Protein AF-A0A5C8MBR9-F1 (afdb_monomer_lite)

pLDDT: mean 73.55, std 16.8, range [34.94, 89.5]

Foldseek 3Di:
DDDPDDDDPVRVLLLVLVPWDWDDDDPDTDTHRPPPPPPPDPDPPPDDDDDDDDPLDDDPDPVSVVVSVSNVDSDSPDDD

Radius of gyration: 16.85 Å; chains: 1; bounding box: 41×21×45 Å

Sequence (80 aa):
MYANQKFTDVDALFKITSGYIAIFSNDNILLFQAAEVKATTLSDAKVEATIQGPQTAFSEHIETNINLIRFRYRNSSLRV

Secondary structure (DSSP, 8-state):
----PPPPHHHHHHHHHTTPEEEEETTEEEEE------------------SS--TTS--S-HHHHHHHHHHH---TT---

Structure (mmCIF, N/CA/C/O backbone):
data_AF-A0A5C8MBR9-F1
#
_entry.id   AF-A0A5C8MBR9-F1
#
loop_
_atom_site.group_PDB
_atom_site.id
_atom_site.type_symbol
_atom_site.label_atom_id
_atom_site.label_alt_id
_atom_site.label_comp_id
_atom_site.label_asym_id
_atom_site.label_entity_id
_atom_site.label_seq_id
_atom_site.pdbx_PDB_ins_code
_atom_site.Cartn_x
_atom_site.Cartn_y
_atom_site.Cartn_z
_atom_site.occupancy
_atom_site.B_iso_or_equiv
_atom_site.auth_seq_id
_atom_site.auth_comp_id
_atom_site.auth_asym_id
_atom_site.auth_atom_id
_atom_site.pdbx_PDB_model_num
ATOM 1 N N . MET A 1 1 ? -7.749 -13.092 -17.975 1.00 34.94 1 MET A N 1
ATOM 2 C CA . MET A 1 1 ? -6.867 -12.548 -19.028 1.00 34.94 1 MET A CA 1
ATOM 3 C C . MET A 1 1 ? -6.069 -11.414 -18.396 1.00 34.94 1 MET A C 1
ATOM 5 O O . MET A 1 1 ? -6.563 -10.299 -18.339 1.00 34.94 1 MET A O 1
ATOM 9 N N . TYR A 1 2 ? -4.918 -11.709 -17.784 1.00 40.91 2 TYR A N 1
ATOM 10 C CA . TYR A 1 2 ? -4.075 -10.665 -17.193 1.00 40.91 2 TYR A CA 1
ATOM 11 C C . TYR A 1 2 ? -3.182 -10.129 -18.305 1.00 40.91 2 TYR A C 1
ATOM 13 O O . TYR A 1 2 ? -2.363 -10.860 -18.856 1.00 40.91 2 TYR A O 1
ATOM 21 N N . ALA A 1 3 ? -3.444 -8.894 -18.721 1.00 45.16 3 ALA A N 1
ATOM 22 C CA . ALA A 1 3 ? -2.681 -8.228 -19.759 1.00 45.16 3 ALA A CA 1
ATOM 23 C C . ALA A 1 3 ? -1.206 -8.135 -19.339 1.00 45.16 3 ALA A C 1
ATOM 25 O O . ALA A 1 3 ? -0.905 -7.695 -18.230 1.00 45.16 3 ALA A O 1
ATOM 26 N N . ASN A 1 4 ? -0.296 -8.518 -20.239 1.00 52.00 4 ASN A N 1
ATOM 27 C CA . ASN A 1 4 ? 1.129 -8.201 -20.141 1.00 52.00 4 ASN A CA 1
ATOM 28 C C . ASN A 1 4 ? 1.307 -6.693 -20.362 1.00 52.00 4 ASN A C 1
ATOM 30 O O . ASN A 1 4 ? 1.697 -6.247 -21.440 1.00 52.00 4 ASN A O 1
ATOM 34 N N . GLN A 1 5 ? 0.953 -5.898 -19.357 1.00 64.19 5 GLN A N 1
ATOM 35 C CA . GLN A 1 5 ? 1.201 -4.467 -19.354 1.00 64.19 5 GLN A CA 1
ATOM 36 C C . GLN A 1 5 ? 2.567 -4.222 -18.719 1.00 64.19 5 GLN A C 1
ATOM 38 O O . GLN A 1 5 ? 2.783 -4.534 -17.550 1.00 64.19 5 GLN A O 1
ATOM 43 N N . LYS A 1 6 ? 3.505 -3.686 -19.505 1.00 66.88 6 LYS A N 1
ATOM 44 C CA . LYS A 1 6 ? 4.782 -3.206 -18.974 1.00 66.88 6 LYS A CA 1
ATOM 45 C C . LYS A 1 6 ? 4.513 -1.936 -18.169 1.00 66.88 6 LYS A C 1
ATOM 47 O O . LYS A 1 6 ? 3.996 -0.966 -18.718 1.00 66.88 6 LYS A O 1
ATOM 52 N N . PHE A 1 7 ? 4.834 -1.968 -16.882 1.00 70.31 7 PHE A N 1
ATOM 53 C CA . PHE A 1 7 ? 4.764 -0.812 -15.992 1.00 70.31 7 PHE A CA 1
ATOM 54 C C . PHE A 1 7 ? 6.122 -0.118 -15.954 1.00 70.31 7 PHE A C 1
ATOM 56 O O . PHE A 1 7 ? 7.155 -0.782 -16.045 1.00 70.31 7 PHE A O 1
ATOM 63 N N . THR A 1 8 ? 6.124 1.207 -15.829 1.00 81.62 8 THR A N 1
ATOM 64 C CA . THR A 1 8 ? 7.350 1.928 -15.474 1.00 81.62 8 THR A CA 1
ATOM 65 C C . THR A 1 8 ? 7.673 1.699 -13.994 1.00 81.62 8 THR A C 1
ATOM 67 O O . THR A 1 8 ? 6.788 1.342 -13.211 1.00 81.62 8 THR A O 1
ATOM 70 N N . ASP A 1 9 ? 8.917 1.945 -13.578 1.00 81.81 9 ASP A N 1
ATOM 71 C CA . ASP A 1 9 ? 9.315 1.814 -12.166 1.00 81.81 9 ASP A CA 1
ATOM 72 C C . ASP A 1 9 ? 8.472 2.707 -11.238 1.00 81.81 9 ASP A C 1
ATOM 74 O O . ASP A 1 9 ? 8.142 2.323 -10.115 1.00 81.81 9 ASP A O 1
ATOM 78 N N . VAL A 1 10 ? 8.057 3.879 -11.732 1.00 83.88 10 VAL A N 1
ATOM 79 C CA . VAL A 1 10 ? 7.185 4.817 -11.009 1.00 83.88 10 VAL A CA 1
ATOM 80 C C . VAL A 1 10 ? 5.789 4.223 -10.806 1.00 83.88 10 VAL A C 1
ATOM 82 O O . VAL A 1 10 ? 5.232 4.306 -9.709 1.00 83.88 10 VAL A O 1
ATOM 85 N N . ASP A 1 11 ? 5.242 3.573 -11.833 1.00 86.12 11 ASP A N 1
ATOM 86 C CA . ASP A 1 11 ? 3.937 2.915 -11.746 1.00 86.12 11 ASP A CA 1
ATOM 87 C C . ASP A 1 11 ? 3.981 1.722 -10.788 1.00 86.12 11 ASP A C 1
ATOM 89 O O . ASP A 1 11 ? 3.059 1.522 -9.993 1.00 86.12 11 ASP A O 1
ATOM 93 N N . ALA A 1 12 ? 5.067 0.945 -10.825 1.00 86.69 12 ALA A N 1
ATOM 94 C CA . ALA A 1 12 ? 5.268 -0.175 -9.915 1.00 86.69 12 ALA A CA 1
ATOM 95 C C . ALA A 1 12 ? 5.340 0.298 -8.458 1.00 86.69 12 ALA A C 1
ATOM 97 O O . ALA A 1 12 ? 4.660 -0.255 -7.591 1.00 86.69 12 ALA A O 1
ATOM 98 N N . LEU A 1 13 ? 6.086 1.374 -8.200 1.00 88.56 13 LEU A N 1
ATOM 99 C CA . LEU A 1 13 ? 6.193 1.981 -6.878 1.00 88.56 13 LEU A CA 1
ATOM 100 C C . LEU A 1 13 ? 4.829 2.449 -6.354 1.00 88.56 13 LEU A C 1
ATOM 102 O O . LEU A 1 13 ? 4.468 2.145 -5.218 1.00 88.56 13 LEU A O 1
ATOM 106 N N . PHE A 1 14 ? 4.038 3.123 -7.192 1.00 88.25 14 PHE A N 1
ATOM 107 C CA . PHE A 1 14 ? 2.690 3.564 -6.830 1.00 88.25 14 PHE A CA 1
ATOM 108 C C . PHE A 1 14 ? 1.740 2.394 -6.526 1.00 88.25 14 PHE A C 1
ATOM 110 O O . PHE A 1 14 ? 0.910 2.456 -5.613 1.00 88.25 14 PHE A O 1
ATOM 117 N N . LYS A 1 15 ? 1.848 1.298 -7.282 1.00 87.12 15 LYS A N 1
ATOM 118 C CA . LYS A 1 15 ? 1.045 0.092 -7.051 1.00 87.12 15 LYS A CA 1
ATOM 119 C C . LYS A 1 15 ? 1.412 -0.574 -5.726 1.00 87.12 15 LYS A C 1
ATOM 121 O O . LYS A 1 15 ? 0.509 -0.921 -4.965 1.00 87.12 15 LYS A O 1
ATOM 126 N N . ILE A 1 16 ? 2.700 -0.683 -5.408 1.00 87.75 16 ILE A N 1
ATOM 127 C CA . ILE A 1 16 ? 3.175 -1.252 -4.138 1.00 87.75 16 ILE A CA 1
ATOM 128 C C . ILE A 1 16 ? 2.676 -0.420 -2.949 1.00 87.75 16 ILE A C 1
ATOM 130 O O . ILE A 1 16 ? 2.097 -0.975 -2.016 1.00 87.75 16 ILE A O 1
ATOM 134 N N . THR A 1 17 ? 2.797 0.914 -2.993 1.00 86.44 17 THR A N 1
ATOM 135 C CA . THR A 1 17 ? 2.283 1.788 -1.916 1.00 86.44 17 THR A CA 1
ATOM 136 C C . THR A 1 17 ? 0.757 1.767 -1.794 1.00 86.44 17 THR A C 1
ATOM 138 O O . THR A 1 17 ? 0.212 2.159 -0.763 1.00 86.44 17 THR A O 1
ATOM 141 N N . SER A 1 18 ? 0.058 1.277 -2.819 1.00 84.81 18 SER A N 1
ATOM 142 C CA . SER A 1 18 ? -1.392 1.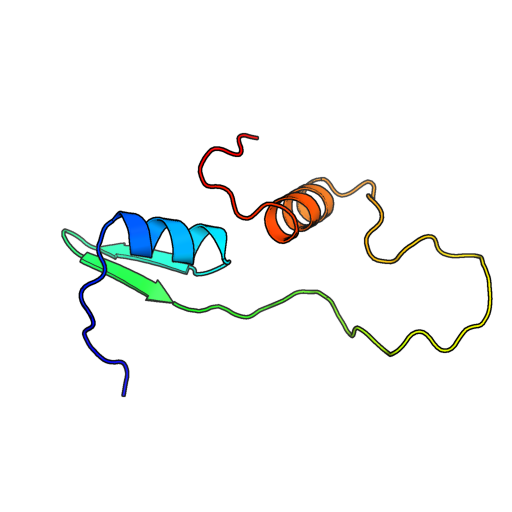078 -2.823 1.00 84.81 18 SER A CA 1
ATOM 143 C C . SER A 1 18 ? -1.829 -0.318 -2.360 1.00 84.81 18 SER A C 1
ATOM 145 O O . SER A 1 18 ? -3.020 -0.618 -2.419 1.00 84.81 18 SER A O 1
ATOM 147 N N . GLY A 1 19 ? -0.903 -1.164 -1.894 1.00 80.81 19 GLY A N 1
ATOM 148 C CA . GLY A 1 19 ? -1.209 -2.490 -1.346 1.00 80.81 19 GLY A CA 1
ATOM 149 C C . GLY A 1 19 ? -1.100 -3.647 -2.342 1.00 80.81 19 GLY A C 1
ATOM 150 O O . GLY A 1 19 ? -1.627 -4.724 -2.078 1.00 80.81 19 GLY A O 1
ATOM 151 N N . TYR A 1 20 ? -0.436 -3.456 -3.487 1.00 89.12 20 TYR A N 1
ATOM 152 C CA . TYR A 1 20 ? -0.088 -4.575 -4.367 1.00 89.12 20 TYR A CA 1
ATOM 153 C C . TYR A 1 20 ? 1.122 -5.335 -3.819 1.00 89.12 20 TYR A C 1
ATOM 155 O O . TYR A 1 20 ? 2.067 -4.742 -3.299 1.00 89.12 20 TYR A O 1
ATOM 163 N N . ILE A 1 21 ? 1.117 -6.651 -4.011 1.00 88.44 21 ILE A N 1
ATOM 164 C CA . ILE A 1 21 ? 2.277 -7.509 -3.779 1.00 88.44 21 ILE A CA 1
ATOM 165 C C . ILE A 1 21 ? 3.144 -7.482 -5.036 1.00 88.44 21 ILE A C 1
ATOM 167 O O . ILE A 1 21 ? 2.647 -7.732 -6.134 1.00 88.44 21 ILE A O 1
ATOM 171 N N . ALA A 1 22 ? 4.435 -7.205 -4.872 1.00 89.06 22 ALA A N 1
ATOM 172 C CA . ALA A 1 22 ? 5.425 -7.336 -5.933 1.00 89.06 22 ALA A CA 1
ATOM 173 C C . ALA A 1 22 ? 6.176 -8.664 -5.790 1.00 89.06 22 ALA A C 1
ATOM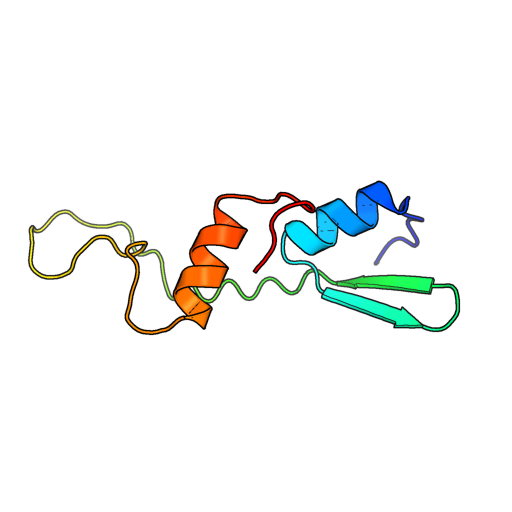 175 O O . ALA A 1 22 ? 6.741 -8.955 -4.737 1.00 89.06 22 ALA A O 1
ATOM 176 N N . ILE A 1 23 ? 6.193 -9.455 -6.859 1.00 89.50 23 ILE A N 1
ATOM 177 C CA . ILE A 1 23 ? 7.003 -10.666 -6.985 1.00 89.50 23 ILE A CA 1
ATOM 178 C C . ILE A 1 23 ? 8.122 -10.350 -7.974 1.00 89.50 23 ILE A C 1
ATOM 180 O O . ILE A 1 23 ? 7.863 -10.059 -9.142 1.00 89.50 23 ILE A O 1
ATOM 184 N N . PHE A 1 24 ?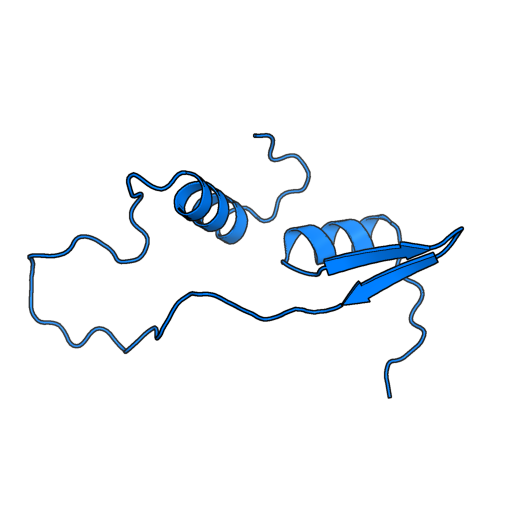 9.361 -10.399 -7.494 1.00 88.19 24 PHE A N 1
ATOM 185 C CA . PHE A 1 24 ? 10.555 -10.142 -8.293 1.00 88.19 24 PHE A CA 1
ATOM 186 C C . PHE A 1 24 ? 11.097 -11.465 -8.841 1.00 88.19 24 PHE A C 1
ATOM 188 O O . PHE A 1 24 ? 11.302 -12.413 -8.083 1.00 88.19 24 PHE A O 1
ATOM 195 N N . SER A 1 25 ? 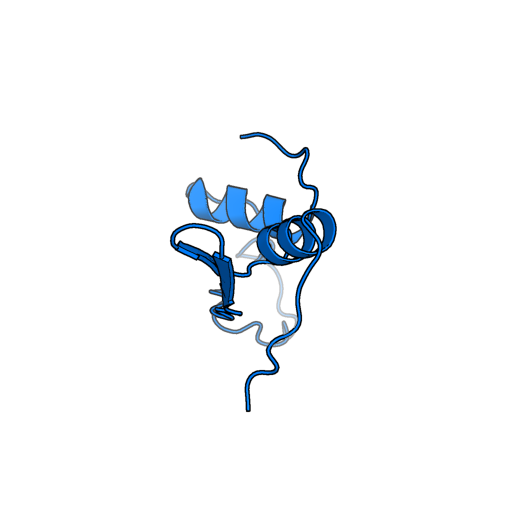11.328 -11.544 -10.152 1.00 85.25 25 SER A N 1
ATOM 196 C CA . SER A 1 25 ? 11.952 -12.702 -10.797 1.00 85.25 25 SER A CA 1
ATOM 197 C C . SER A 1 25 ? 12.846 -12.250 -11.944 1.00 85.25 25 SER A C 1
ATOM 199 O O . SER A 1 25 ? 12.350 -11.753 -12.957 1.00 85.25 25 SER A O 1
ATOM 201 N N . ASN A 1 26 ? 14.158 -12.449 -11.789 1.00 86.12 26 ASN A N 1
ATOM 202 C CA . ASN A 1 26 ? 15.182 -11.965 -12.718 1.00 86.12 26 ASN A CA 1
ATOM 203 C C . ASN A 1 26 ? 14.923 -10.489 -13.083 1.00 86.12 26 ASN A C 1
ATOM 205 O O . ASN A 1 26 ? 14.912 -9.641 -12.195 1.00 86.12 26 ASN A O 1
ATOM 209 N N . ASP A 1 27 ? 14.630 -10.209 -14.354 1.00 84.12 27 ASP A N 1
ATOM 210 C CA . ASP A 1 27 ? 14.396 -8.861 -14.889 1.00 84.12 27 ASP A CA 1
ATOM 211 C C . ASP A 1 27 ? 12.914 -8.446 -14.907 1.00 84.12 27 ASP A C 1
ATOM 213 O O . ASP A 1 27 ? 12.541 -7.464 -15.547 1.00 84.12 27 ASP A O 1
ATOM 217 N N . ASN A 1 28 ? 12.037 -9.211 -14.249 1.00 83.25 28 ASN A N 1
ATOM 218 C CA . ASN A 1 28 ? 10.598 -8.975 -14.255 1.00 83.25 28 ASN A CA 1
ATOM 219 C C . ASN A 1 28 ? 10.058 -8.713 -12.850 1.00 83.25 28 ASN A C 1
ATOM 221 O O . ASN A 1 28 ? 10.404 -9.387 -11.877 1.00 83.25 28 ASN A O 1
ATOM 225 N N . ILE A 1 29 ? 9.121 -7.770 -12.782 1.00 85.50 29 ILE A N 1
ATOM 226 C CA . ILE A 1 29 ? 8.308 -7.501 -11.600 1.00 85.50 29 ILE A CA 1
ATOM 227 C C . ILE A 1 29 ? 6.866 -7.859 -11.948 1.00 85.50 29 ILE A C 1
ATOM 229 O O . ILE A 1 29 ? 6.275 -7.292 -12.866 1.00 85.50 29 ILE A O 1
ATOM 233 N N . LEU A 1 30 ? 6.294 -8.800 -11.202 1.00 87.94 30 LEU A N 1
ATOM 234 C CA . LEU A 1 30 ? 4.881 -9.154 -11.281 1.00 87.94 30 LEU A CA 1
ATOM 235 C C . LEU A 1 30 ? 4.145 -8.463 -10.133 1.00 87.94 30 LEU A C 1
ATOM 237 O O . LEU A 1 30 ? 4.489 -8.652 -8.968 1.00 87.94 30 LEU A O 1
ATOM 241 N N . LEU A 1 31 ? 3.127 -7.668 -10.456 1.00 87.62 31 LEU A N 1
ATOM 242 C CA . LEU A 1 31 ? 2.312 -6.960 -9.470 1.00 87.62 31 LEU A CA 1
ATOM 243 C C . LEU A 1 31 ? 0.967 -7.664 -9.321 1.00 87.62 31 LEU A C 1
ATOM 245 O O . LEU A 1 31 ? 0.159 -7.690 -10.249 1.00 87.62 31 LEU A O 1
ATOM 249 N N . PHE A 1 32 ? 0.713 -8.212 -8.139 1.00 87.06 32 PHE A N 1
ATOM 250 C CA . PHE A 1 32 ? -0.534 -8.882 -7.805 1.00 87.06 32 PHE A CA 1
ATOM 251 C C . PHE A 1 32 ? -1.361 -8.026 -6.848 1.00 87.06 32 PHE A C 1
ATOM 253 O O . PHE A 1 32 ? -0.885 -7.589 -5.799 1.00 87.06 32 PHE A O 1
ATOM 260 N N . GLN A 1 33 ? -2.626 -7.799 -7.195 1.00 83.62 33 GLN A N 1
ATOM 261 C CA . GLN A 1 33 ? -3.568 -7.140 -6.300 1.00 83.62 33 GLN A CA 1
ATOM 262 C C . GLN A 1 33 ? -4.060 -8.144 -5.252 1.00 83.62 33 GLN A C 1
ATOM 264 O O . GLN A 1 33 ? -5.097 -8.779 -5.431 1.00 83.62 33 GLN A O 1
ATOM 269 N N . ALA A 1 34 ? -3.331 -8.277 -4.146 1.00 69.69 34 ALA A N 1
ATOM 270 C CA . ALA A 1 34 ? -3.820 -9.001 -2.979 1.00 69.69 34 ALA A CA 1
ATOM 271 C C . ALA A 1 34 ? -4.748 -8.083 -2.179 1.00 69.69 34 ALA A C 1
ATOM 273 O O . ALA A 1 34 ? -4.345 -7.451 -1.208 1.00 69.69 34 ALA A O 1
ATOM 274 N N . ALA A 1 35 ? -5.998 -7.957 -2.617 1.00 58.81 35 ALA A N 1
ATOM 275 C CA . ALA A 1 35 ? -7.006 -7.246 -1.844 1.00 58.81 35 ALA A CA 1
ATOM 276 C C . ALA A 1 35 ? -7.486 -8.129 -0.678 1.00 58.81 35 ALA A C 1
ATOM 278 O O . ALA A 1 35 ? -8.606 -8.623 -0.696 1.00 58.81 35 ALA A O 1
ATOM 279 N N . GLU A 1 36 ? -6.651 -8.323 0.343 1.00 58.94 36 GLU A N 1
ATOM 280 C CA . GLU A 1 36 ? -7.144 -8.684 1.674 1.00 58.94 36 GLU A CA 1
ATOM 281 C C . GLU A 1 36 ? -7.056 -7.440 2.555 1.00 58.94 36 GLU A C 1
ATOM 283 O O . GLU A 1 36 ? -6.115 -7.221 3.318 1.00 58.94 36 GLU A O 1
ATOM 288 N N . VAL A 1 37 ? -8.053 -6.568 2.408 1.00 54.09 37 VAL A N 1
ATOM 289 C CA . VAL A 1 37 ? -8.273 -5.510 3.387 1.00 54.09 37 VAL A CA 1
ATOM 290 C C . VAL A 1 37 ? -8.780 -6.213 4.644 1.00 54.09 37 VAL A C 1
ATOM 292 O O . VAL A 1 37 ? -9.970 -6.492 4.756 1.00 54.09 37 VAL A O 1
ATOM 295 N N . LYS A 1 38 ? -7.892 -6.493 5.605 1.00 49.12 38 LYS A N 1
ATOM 296 C CA . LYS A 1 38 ? -8.261 -6.925 6.967 1.00 49.12 38 LYS A CA 1
ATOM 297 C C . LYS A 1 38 ? -8.926 -5.792 7.767 1.00 49.12 38 LYS A C 1
ATOM 299 O O . LYS A 1 38 ? -8.640 -5.590 8.939 1.00 49.12 38 LYS A O 1
ATOM 304 N N . ALA A 1 39 ? -9.810 -5.029 7.133 1.00 47.97 39 ALA A N 1
ATOM 305 C CA . ALA A 1 39 ? -10.854 -4.296 7.823 1.00 47.97 39 ALA A CA 1
ATOM 306 C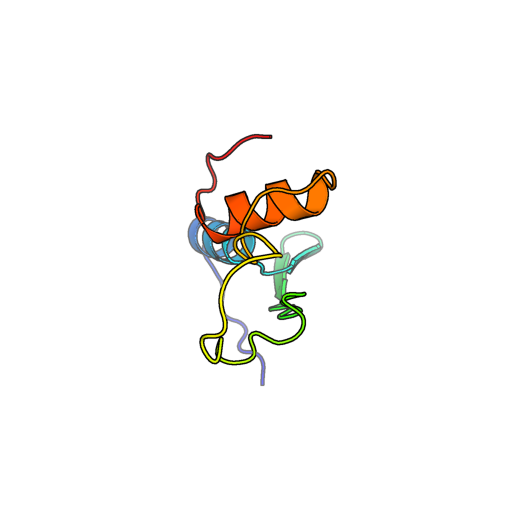 C . ALA A 1 39 ? -12.053 -5.238 7.838 1.00 47.97 39 ALA A C 1
ATOM 308 O O . ALA A 1 39 ? -12.938 -5.149 6.989 1.00 47.97 39 ALA A O 1
ATOM 309 N N . THR A 1 40 ? -12.012 -6.220 8.740 1.00 42.22 40 THR A N 1
ATOM 310 C CA . THR A 1 40 ? -13.162 -7.055 9.077 1.00 42.22 40 THR A CA 1
ATOM 311 C C . THR A 1 40 ? -14.379 -6.143 9.211 1.00 42.22 40 THR A C 1
ATOM 313 O O . THR A 1 40 ? -14.448 -5.348 10.140 1.00 42.22 40 THR A O 1
ATOM 316 N N . THR A 1 41 ? -15.279 -6.215 8.226 1.00 43.62 41 THR A N 1
ATOM 317 C CA . THR A 1 41 ? -16.612 -5.598 8.210 1.00 43.62 41 THR A CA 1
ATOM 318 C C . THR A 1 41 ? -16.665 -4.144 8.698 1.00 43.62 41 THR A C 1
ATOM 320 O O . THR A 1 41 ? -16.986 -3.877 9.854 1.00 43.62 41 THR A O 1
ATOM 323 N N . LEU A 1 42 ? -16.480 -3.190 7.782 1.00 48.03 42 LEU A N 1
ATOM 324 C CA . LEU A 1 42 ? -17.103 -1.868 7.911 1.00 48.03 42 LEU A CA 1
ATOM 325 C C . LEU A 1 42 ? -18.629 -2.056 7.821 1.00 48.03 42 LEU A C 1
ATOM 327 O O . LEU A 1 42 ? -19.226 -1.896 6.762 1.00 48.03 42 LEU A O 1
ATOM 331 N N . SER A 1 43 ? -19.250 -2.495 8.916 1.00 42.84 43 SER A N 1
ATOM 332 C CA . SER A 1 43 ? -20.690 -2.351 9.106 1.00 42.84 43 SER A CA 1
ATOM 333 C C . SER A 1 43 ? -20.962 -0.863 9.251 1.00 42.84 43 SER A C 1
ATOM 335 O O . SER A 1 43 ? -20.298 -0.209 10.059 1.00 42.84 43 SER A O 1
ATOM 337 N N . ASP A 1 44 ? -21.928 -0.338 8.497 1.00 42.06 44 ASP A N 1
ATOM 338 C CA . ASP A 1 44 ? -22.424 1.021 8.691 1.00 42.06 44 ASP A CA 1
ATOM 339 C C . ASP A 1 44 ? -22.673 1.236 10.182 1.00 42.06 44 ASP A C 1
ATOM 341 O O . ASP A 1 44 ? -23.421 0.488 10.824 1.00 42.06 44 ASP A O 1
ATOM 345 N N . ALA A 1 45 ? -21.971 2.217 10.746 1.00 47.91 45 ALA A N 1
ATOM 346 C CA . ALA A 1 45 ? -22.082 2.571 12.144 1.00 47.91 45 ALA A CA 1
ATOM 347 C C . ALA A 1 45 ? -23.480 3.154 12.366 1.00 47.91 45 ALA A C 1
ATOM 349 O O . ALA A 1 45 ? -23.710 4.356 12.227 1.00 47.91 45 ALA A O 1
ATOM 350 N N . LYS A 1 46 ? -24.442 2.283 12.684 1.00 46.38 46 LYS A N 1
ATOM 351 C CA . LYS A 1 46 ? -25.715 2.707 13.246 1.00 46.38 46 LYS A CA 1
ATOM 352 C C . LYS A 1 46 ? -25.397 3.302 14.609 1.00 46.38 46 LYS A C 1
ATOM 354 O O . LYS A 1 46 ? -24.939 2.612 15.512 1.00 46.38 46 LYS A O 1
ATOM 359 N N . VAL A 1 47 ? -25.562 4.615 14.667 1.00 53.97 47 VAL A N 1
ATOM 360 C CA . VAL A 1 47 ? -25.328 5.484 15.811 1.00 53.97 47 VAL A CA 1
ATOM 361 C C . VAL A 1 47 ? -25.995 4.908 17.058 1.00 53.97 47 VAL A C 1
ATOM 363 O O . VAL A 1 47 ? -27.193 5.081 17.233 1.00 53.97 47 VAL A O 1
ATOM 366 N N . GLU A 1 48 ? -25.209 4.288 17.933 1.00 48.44 48 GLU A N 1
ATOM 367 C CA . GLU A 1 48 ? -25.434 4.317 19.376 1.00 48.44 48 GLU A CA 1
ATOM 368 C C . GLU A 1 48 ? -24.087 4.528 20.073 1.00 48.44 48 GLU A C 1
ATOM 370 O O . GLU A 1 48 ? -23.061 3.943 19.724 1.00 48.44 48 GLU A O 1
ATOM 375 N N . ALA A 1 49 ? -24.077 5.506 20.968 1.00 52.78 49 ALA A N 1
ATOM 376 C CA . ALA A 1 49 ? -22.893 6.227 21.387 1.00 52.78 49 ALA A CA 1
ATOM 377 C C . ALA A 1 49 ? -22.025 5.457 22.404 1.00 52.78 49 ALA A C 1
ATOM 379 O O . ALA A 1 49 ? -22.516 4.954 23.408 1.00 52.78 49 ALA A O 1
ATOM 380 N N . THR A 1 50 ? -20.709 5.513 22.170 1.00 51.66 50 THR A N 1
ATOM 381 C CA . THR A 1 50 ? -19.655 5.677 23.190 1.00 51.66 50 THR A CA 1
ATOM 382 C C . THR A 1 50 ? -19.425 4.529 24.181 1.00 51.66 50 THR A C 1
ATOM 384 O O . THR A 1 50 ? -19.818 4.636 25.334 1.00 51.66 50 THR A O 1
ATOM 387 N N . ILE A 1 51 ? -18.639 3.517 23.779 1.00 58.19 51 ILE A N 1
ATOM 388 C CA . ILE A 1 51 ? -17.663 2.835 24.672 1.00 58.19 51 ILE A CA 1
ATOM 389 C C . ILE A 1 51 ? -16.365 2.494 23.919 1.00 58.19 51 ILE A C 1
ATOM 391 O O . ILE A 1 51 ? -15.282 2.618 24.484 1.00 58.19 51 ILE A O 1
ATOM 395 N N . GLN A 1 52 ? -16.431 2.122 22.638 1.00 51.78 52 GLN A N 1
ATOM 396 C CA . GLN A 1 52 ? -15.232 1.866 21.834 1.00 51.78 52 GLN A CA 1
ATOM 397 C C . GLN A 1 52 ? -14.876 3.094 20.995 1.00 51.78 52 GLN A C 1
ATOM 399 O O . GLN A 1 52 ? -15.741 3.679 20.343 1.00 51.78 52 GLN A O 1
ATOM 404 N N . GLY A 1 53 ? -13.611 3.520 21.062 1.00 58.31 53 GLY A N 1
ATOM 405 C CA . GLY A 1 53 ? -13.091 4.643 20.282 1.00 58.31 53 GLY A CA 1
ATOM 406 C C . GLY A 1 53 ? -13.228 4.431 18.766 1.00 58.31 53 GLY A C 1
ATOM 407 O O . GLY A 1 53 ? -13.700 3.384 18.320 1.00 58.31 53 GLY A O 1
ATOM 408 N N . PRO A 1 54 ? -12.819 5.416 17.945 1.00 66.94 54 PRO A N 1
ATOM 409 C CA . PRO A 1 54 ? -12.889 5.297 16.492 1.00 66.94 54 PRO A CA 1
ATOM 410 C C . PRO A 1 54 ? -12.273 3.976 16.014 1.00 66.94 54 PRO A C 1
ATOM 412 O O . PRO A 1 54 ? -11.166 3.642 16.424 1.00 66.94 54 PRO A O 1
ATOM 415 N N . GLN A 1 55 ? -12.935 3.246 15.111 1.00 65.06 55 GLN A N 1
ATOM 416 C CA . GLN A 1 55 ? -12.412 1.966 14.592 1.00 65.06 55 GLN A CA 1
ATOM 417 C C . GLN A 1 55 ? -11.069 2.106 13.847 1.00 65.06 55 GLN A C 1
ATOM 419 O O . GLN A 1 55 ? -10.384 1.122 13.595 1.00 65.06 55 GLN A O 1
ATOM 424 N N . THR A 1 56 ? -10.677 3.336 13.502 1.00 68.69 56 THR A N 1
ATOM 425 C CA . THR A 1 56 ? -9.373 3.683 12.916 1.00 68.69 56 THR A CA 1
ATOM 426 C C . THR A 1 56 ? -8.439 4.378 13.911 1.00 68.69 56 THR A C 1
ATOM 428 O O . THR A 1 56 ? -7.523 5.093 13.494 1.00 68.69 56 THR A O 1
ATOM 431 N N . ALA A 1 57 ? -8.723 4.291 15.210 1.00 79.94 57 ALA A N 1
ATOM 432 C CA . ALA A 1 57 ? -7.817 4.758 16.247 1.00 79.94 57 ALA A CA 1
ATOM 433 C C . ALA A 1 57 ? -6.586 3.849 16.316 1.00 79.94 57 ALA A C 1
ATOM 435 O O . ALA A 1 57 ? -6.611 2.697 15.880 1.00 79.94 57 ALA A O 1
ATOM 436 N N . PHE A 1 58 ? -5.497 4.382 16.866 1.00 83.44 58 PHE A N 1
ATOM 437 C CA . PHE A 1 58 ? -4.340 3.558 17.179 1.00 83.44 58 PHE A CA 1
ATOM 438 C C . PHE A 1 58 ? -4.657 2.574 18.309 1.00 83.44 58 PHE A C 1
ATOM 440 O O . PHE A 1 58 ? -5.470 2.855 19.187 1.00 83.44 58 PHE A O 1
ATOM 447 N N . SER A 1 59 ? -3.972 1.436 18.271 1.00 85.56 59 SER A N 1
ATOM 448 C CA . SER A 1 59 ? -4.011 0.368 19.273 1.00 85.56 59 SER A CA 1
ATOM 449 C C . SER A 1 59 ? -2.601 0.085 19.801 1.00 85.56 59 SER A C 1
ATOM 451 O O . SER A 1 59 ? -1.623 0.694 19.368 1.00 85.56 59 SER A O 1
ATOM 453 N N . GLU A 1 60 ? -2.468 -0.863 20.715 1.00 82.88 60 GLU A N 1
ATOM 454 C CA . GLU A 1 60 ? -1.196 -1.415 21.181 1.00 82.88 60 GLU A CA 1
ATOM 455 C C . GLU A 1 60 ? -0.458 -2.236 20.105 1.00 82.88 60 GLU A C 1
ATOM 457 O O . GLU A 1 60 ? 0.742 -2.486 20.217 1.00 82.88 60 GLU A O 1
ATOM 462 N N . HIS A 1 61 ? -1.149 -2.630 19.031 1.00 86.56 61 HIS A N 1
ATOM 463 C CA . HIS A 1 61 ? -0.572 -3.417 17.948 1.00 86.56 61 HIS A CA 1
ATOM 464 C C . HIS A 1 61 ? 0.114 -2.516 16.914 1.00 86.56 61 HIS A C 1
ATOM 466 O O . HIS A 1 61 ? -0.531 -1.855 16.095 1.00 86.56 61 HIS A O 1
ATOM 472 N N . ILE A 1 62 ? 1.450 -2.529 16.914 1.00 88.50 62 ILE A N 1
ATOM 473 C CA . ILE A 1 62 ? 2.264 -1.702 16.013 1.00 88.50 62 ILE A CA 1
ATOM 474 C C . ILE A 1 62 ? 1.973 -1.971 14.530 1.00 88.50 62 ILE A C 1
ATOM 476 O O . ILE A 1 62 ? 1.873 -1.028 13.749 1.00 88.50 62 ILE A O 1
ATOM 480 N N . GLU A 1 63 ? 1.763 -3.229 14.139 1.00 85.81 63 GLU A N 1
ATOM 481 C CA . GLU A 1 63 ? 1.460 -3.602 12.750 1.00 85.81 63 GLU A CA 1
ATOM 482 C C . GLU A 1 63 ? 0.162 -2.951 12.258 1.00 85.81 63 GLU A C 1
ATOM 484 O O . GLU A 1 63 ? 0.121 -2.373 11.170 1.00 85.81 63 GLU A O 1
ATOM 489 N N . THR A 1 64 ? -0.879 -2.966 13.093 1.00 83.06 64 THR A N 1
ATOM 490 C CA . THR A 1 64 ? -2.163 -2.313 12.815 1.00 83.06 64 THR A CA 1
ATOM 491 C C . THR A 1 64 ? -1.983 -0.806 12.656 1.00 83.06 64 THR A C 1
ATOM 493 O O . THR A 1 64 ? -2.473 -0.224 11.688 1.00 83.06 64 THR A O 1
ATOM 496 N N . ASN A 1 65 ? -1.221 -0.170 13.547 1.00 87.25 65 ASN A N 1
ATOM 497 C CA . ASN A 1 65 ? -0.976 1.271 13.484 1.00 87.25 65 ASN A CA 1
ATOM 498 C C . ASN A 1 65 ? -0.201 1.670 12.223 1.00 87.25 65 ASN A C 1
ATOM 500 O O . ASN A 1 65 ? -0.566 2.637 11.553 1.00 87.25 65 ASN A O 1
ATOM 504 N N . ILE A 1 66 ? 0.835 0.910 11.859 1.00 87.44 66 ILE A N 1
ATOM 505 C CA . ILE A 1 66 ? 1.608 1.144 10.635 1.00 87.44 66 ILE A CA 1
ATOM 506 C C . ILE A 1 66 ? 0.730 0.957 9.394 1.00 87.44 66 ILE A C 1
ATOM 508 O O . ILE A 1 66 ? 0.805 1.764 8.465 1.00 87.44 66 ILE A O 1
ATOM 512 N N . ASN A 1 67 ? -0.151 -0.045 9.386 1.00 84.94 67 ASN A N 1
ATOM 513 C CA . ASN A 1 67 ? -1.104 -0.247 8.296 1.00 84.94 67 ASN A CA 1
ATOM 514 C C . ASN A 1 67 ? -2.098 0.919 8.177 1.00 84.94 67 ASN A C 1
ATOM 516 O O . ASN A 1 67 ? -2.344 1.386 7.065 1.00 84.94 67 ASN A O 1
ATOM 520 N N . LEU A 1 68 ? -2.605 1.456 9.294 1.00 86.56 68 LEU A N 1
ATOM 521 C CA . LEU A 1 68 ? -3.461 2.651 9.295 1.00 86.56 68 LEU A CA 1
ATOM 522 C C . LEU A 1 68 ? -2.738 3.879 8.715 1.00 86.56 68 LEU A C 1
ATOM 524 O O . LEU A 1 68 ? -3.318 4.620 7.917 1.00 86.56 68 LEU A O 1
ATOM 528 N N . ILE A 1 69 ? -1.465 4.082 9.072 1.00 88.94 69 ILE A N 1
ATOM 529 C CA . ILE A 1 69 ? -0.645 5.182 8.538 1.00 88.94 69 ILE A CA 1
ATOM 530 C C . ILE A 1 69 ? -0.426 5.001 7.032 1.00 88.94 69 ILE A C 1
ATOM 532 O O . ILE A 1 69 ? -0.663 5.940 6.273 1.00 88.94 69 ILE A O 1
ATOM 536 N N . ARG A 1 70 ? -0.029 3.805 6.580 1.00 86.81 70 ARG A N 1
ATOM 537 C CA . ARG A 1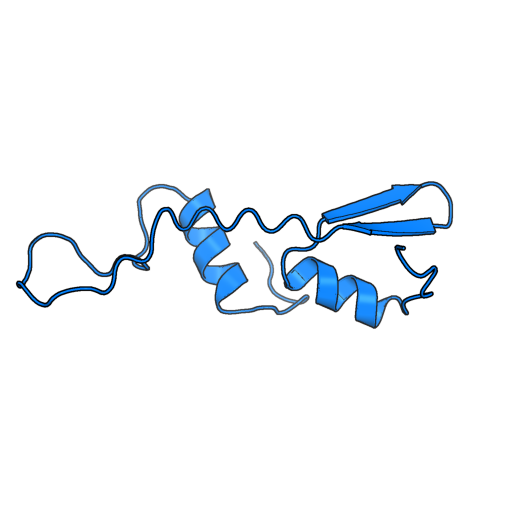 70 ? 0.204 3.508 5.153 1.00 86.81 70 ARG A CA 1
ATOM 538 C C . ARG A 1 70 ? -1.069 3.607 4.315 1.00 86.81 70 ARG A C 1
ATOM 540 O O . ARG A 1 70 ? -1.016 4.076 3.182 1.00 86.81 70 ARG A O 1
ATOM 547 N N . PHE A 1 71 ? -2.218 3.232 4.876 1.00 83.94 71 PHE A N 1
ATOM 548 C CA . PHE A 1 71 ? -3.510 3.408 4.216 1.00 83.94 71 PHE A CA 1
ATOM 549 C C . PHE A 1 71 ? -3.831 4.891 3.984 1.00 83.94 71 PHE A C 1
ATOM 551 O O . PHE A 1 71 ? -4.307 5.253 2.905 1.00 83.94 71 PHE A O 1
ATOM 558 N N . ARG A 1 72 ? -3.541 5.746 4.977 1.00 85.38 72 ARG A N 1
ATOM 559 C CA . ARG A 1 72 ? -3.781 7.196 4.917 1.00 85.38 72 ARG A CA 1
ATOM 560 C C . ARG A 1 72 ? -2.758 7.941 4.055 1.00 85.38 72 ARG A C 1
ATOM 562 O O . ARG A 1 72 ? -3.135 8.875 3.354 1.00 85.38 72 ARG A O 1
ATOM 569 N N . TYR A 1 73 ? -1.492 7.530 4.080 1.00 87.88 73 TYR A N 1
ATOM 570 C CA . TYR A 1 73 ? -0.393 8.179 3.366 1.00 87.88 73 TYR A CA 1
ATOM 571 C C . TYR A 1 73 ? 0.292 7.202 2.406 1.00 87.88 73 TYR A C 1
ATOM 573 O O . TYR A 1 73 ? 1.290 6.565 2.741 1.00 87.88 73 TYR A O 1
ATOM 581 N N . ARG A 1 74 ? -0.213 7.133 1.170 1.00 82.50 74 ARG A N 1
ATOM 582 C CA . ARG A 1 74 ? 0.358 6.315 0.083 1.00 82.50 74 ARG A CA 1
ATOM 583 C C . ARG A 1 74 ? 1.559 7.006 -0.568 1.00 82.50 74 ARG A C 1
ATOM 585 O O . ARG A 1 74 ? 1.542 7.332 -1.751 1.00 82.50 74 ARG A O 1
ATOM 592 N N . ASN A 1 75 ? 2.580 7.291 0.233 1.00 84.75 75 ASN A N 1
ATOM 593 C CA . ASN A 1 75 ? 3.783 8.003 -0.186 1.00 84.75 75 ASN A CA 1
ATOM 594 C C . ASN A 1 75 ? 5.000 7.076 -0.096 1.00 84.75 75 ASN A C 1
ATOM 596 O O . ASN A 1 75 ? 5.282 6.523 0.964 1.00 84.75 75 ASN A O 1
ATOM 600 N N . SER A 1 76 ? 5.742 6.938 -1.194 1.00 84.69 76 SER A N 1
ATOM 601 C CA . SER A 1 76 ? 6.960 6.122 -1.264 1.00 84.69 76 SER A CA 1
ATOM 602 C C . SER A 1 76 ? 8.111 6.639 -0.398 1.00 84.69 76 SER A C 1
ATOM 604 O O . SER A 1 76 ? 9.032 5.891 -0.090 1.00 84.69 76 SER A O 1
ATOM 606 N N . SER A 1 77 ? 8.071 7.909 0.002 1.00 89.19 77 SER A N 1
ATOM 607 C CA . SER A 1 77 ? 9.062 8.537 0.877 1.00 89.19 77 SER A CA 1
ATOM 608 C C . SER A 1 77 ? 8.759 8.352 2.367 1.00 89.19 77 SER A C 1
ATOM 610 O O . SER A 1 77 ? 9.565 8.777 3.194 1.00 89.19 77 SER A O 1
ATOM 612 N N . LEU A 1 78 ? 7.617 7.752 2.732 1.00 87.00 78 LEU A N 1
ATOM 613 C CA . LEU A 1 78 ? 7.290 7.431 4.122 1.00 87.00 78 LEU A CA 1
ATOM 614 C C . LEU A 1 78 ? 8.245 6.343 4.640 1.00 87.00 78 LEU A C 1
ATOM 616 O O . LEU A 1 78 ? 8.333 5.262 4.060 1.00 87.00 78 LEU A O 1
ATOM 620 N N . ARG A 1 79 ? 8.944 6.625 5.744 1.00 84.44 79 ARG A N 1
ATOM 621 C CA . ARG A 1 79 ? 9.919 5.720 6.375 1.00 84.44 79 ARG A CA 1
ATOM 622 C C . ARG A 1 79 ? 9.407 5.258 7.740 1.00 84.44 79 ARG A C 1
ATOM 624 O O . ARG A 1 79 ? 8.700 6.017 8.401 1.00 84.44 79 ARG A O 1
ATOM 631 N N . VAL A 1 80 ? 9.750 4.028 8.119 1.00 76.00 80 VAL A N 1
ATOM 632 C CA . VAL A 1 80 ? 9.506 3.436 9.447 1.00 76.00 80 VAL A CA 1
ATOM 633 C C . VAL A 1 80 ? 10.850 3.227 10.119 1.00 76.00 80 VAL A C 1
ATOM 635 O O . VAL A 1 80 ? 11.771 2.792 9.391 1.00 76.00 80 VAL A O 1
#